Protein AF-A0A9P7C1L1-F1 (afdb_monomer)

Foldseek 3Di:
DDDDPDDDDPDDPVPDDDDDDDDDDLVPDDCPDDCVVQVQLVVCVVVVNVVSNVVSVCVSVVVVVVVVVVCVVVVHDDDDPFWDDDDDPDIDGDPVVVVVVVVCCVPPPDPPPVPDDDDDDDDDDDDDDDDDDDDD

InterPro domains:
  IPR000648 Oxysterol-binding protein [PF01237] (44-88)
  IPR037239 Oxysterol-binding protein superfamily [SSF144000] (8-95)

Secondary structure (DSSP, 8-state):
-PPP--------TTTSPP-PPP---GGGS-TTSHHHHHHHHHHHHHTT-HHHHHHHHHHHHHHHHHHHHHHHHTTPPP--SSEEEEETTEEEETTHHHHHHHHHHHHHS-SSS---S----------PPPPPPPP-

Structure (mmCIF, N/CA/C/O backbone):
data_AF-A0A9P7C1L1-F1
#
_entry.id   AF-A0A9P7C1L1-F1
#
loop_
_atom_site.group_PDB
_atom_site.id
_atom_site.type_symbol
_atom_site.label_atom_id
_atom_site.label_alt_id
_atom_site.label_comp_id
_atom_site.label_asym_id
_atom_site.label_entity_id
_atom_site.label_seq_id
_atom_site.pdbx_PDB_ins_code
_atom_site.Cartn_x
_atom_site.Cartn_y
_atom_site.Cartn_z
_atom_site.occupancy
_atom_site.B_iso_or_equiv
_atom_site.auth_seq_id
_atom_site.auth_comp_id
_atom_site.auth_asym_id
_atom_site.auth_atom_id
_atom_site.pdbx_PDB_model_num
ATOM 1 N N . MET A 1 1 ? 10.848 38.931 -28.203 1.00 46.81 1 MET A N 1
ATOM 2 C CA . MET A 1 1 ? 11.282 37.958 -27.176 1.00 46.81 1 MET A CA 1
ATOM 3 C C . MET A 1 1 ? 12.018 36.819 -27.875 1.00 46.81 1 MET A C 1
ATOM 5 O O . MET A 1 1 ? 11.375 36.040 -28.569 1.00 46.81 1 MET A O 1
ATOM 9 N N . ALA A 1 2 ? 13.351 36.774 -27.800 1.00 54.59 2 ALA A N 1
ATOM 10 C CA . ALA A 1 2 ? 14.147 35.734 -28.458 1.00 54.59 2 ALA A CA 1
ATOM 11 C C . ALA A 1 2 ? 14.044 34.417 -27.671 1.00 54.59 2 ALA A C 1
ATOM 13 O O . ALA A 1 2 ? 14.352 34.371 -26.482 1.00 54.59 2 ALA A O 1
ATOM 14 N N . LYS A 1 3 ? 13.569 33.352 -28.322 1.00 59.69 3 LYS A N 1
ATOM 15 C CA . LYS A 1 3 ? 13.481 32.007 -27.741 1.00 59.69 3 LYS A CA 1
ATOM 16 C C . LYS A 1 3 ? 14.885 31.395 -27.753 1.00 59.69 3 LYS A C 1
ATOM 18 O O . LYS A 1 3 ? 15.518 31.379 -28.804 1.00 59.69 3 LYS A O 1
ATOM 23 N N . ALA A 1 4 ? 15.374 30.929 -26.603 1.00 64.38 4 ALA A N 1
ATOM 24 C CA . ALA A 1 4 ? 16.711 30.350 -26.482 1.00 64.38 4 ALA A CA 1
ATOM 25 C C . ALA A 1 4 ? 16.917 29.202 -27.492 1.00 64.38 4 ALA A C 1
ATOM 27 O O . ALA A 1 4 ? 16.123 28.262 -27.555 1.00 64.38 4 ALA A O 1
ATOM 28 N N . THR A 1 5 ? 17.975 29.308 -28.296 1.00 67.19 5 THR A N 1
ATOM 29 C CA . THR A 1 5 ? 18.282 28.442 -29.449 1.00 67.19 5 THR A CA 1
ATOM 30 C C . THR A 1 5 ? 19.177 27.247 -29.121 1.00 67.19 5 THR A C 1
ATOM 32 O O . THR A 1 5 ? 19.394 26.410 -29.989 1.00 67.19 5 THR A O 1
ATOM 35 N N . ASN A 1 6 ? 19.657 27.104 -27.882 1.00 73.50 6 ASN A N 1
ATOM 36 C CA . ASN A 1 6 ? 20.495 25.975 -27.471 1.00 73.50 6 ASN A CA 1
ATOM 37 C C . ASN A 1 6 ? 19.751 25.062 -26.494 1.00 73.50 6 ASN A C 1
ATOM 39 O O . ASN A 1 6 ? 19.596 25.380 -25.317 1.00 73.50 6 ASN A O 1
ATOM 43 N N . LYS A 1 7 ? 19.289 23.913 -26.994 1.00 79.94 7 LYS A N 1
ATOM 44 C CA . LYS A 1 7 ? 18.727 22.832 -26.178 1.00 79.94 7 LYS A CA 1
ATOM 45 C C . LYS A 1 7 ? 19.845 21.843 -25.859 1.00 79.94 7 LYS A C 1
ATOM 47 O O . LYS A 1 7 ? 20.165 21.006 -26.696 1.00 79.94 7 LYS A O 1
ATOM 52 N N . ASN A 1 8 ? 20.441 21.958 -24.676 1.00 86.62 8 ASN A N 1
ATOM 53 C CA . ASN A 1 8 ? 21.361 20.945 -24.166 1.00 86.62 8 ASN A CA 1
ATOM 54 C C . ASN A 1 8 ? 20.568 19.862 -23.414 1.00 86.62 8 ASN A C 1
ATOM 56 O O . ASN A 1 8 ? 19.601 20.177 -22.715 1.00 86.62 8 ASN A O 1
ATOM 60 N N . LEU A 1 9 ? 20.948 18.596 -23.582 1.00 88.31 9 LEU A N 1
ATOM 61 C CA . LEU A 1 9 ? 20.317 17.470 -22.898 1.00 88.31 9 LEU A CA 1
ATOM 62 C C . LEU A 1 9 ? 20.665 17.538 -21.406 1.00 88.31 9 LEU A C 1
ATOM 64 O O . LEU A 1 9 ? 21.810 17.323 -21.027 1.00 88.31 9 LEU A O 1
ATOM 68 N N . PHE A 1 10 ? 19.679 17.856 -20.565 1.00 91.06 10 PHE A N 1
ATOM 69 C CA . PHE A 1 10 ? 19.884 17.962 -19.116 1.00 91.06 10 PHE A CA 1
ATOM 70 C C . PHE A 1 10 ? 19.965 16.591 -18.436 1.00 91.06 10 PHE A C 1
ATOM 72 O O . PHE A 1 10 ? 20.808 16.369 -17.574 1.00 91.06 10 PHE A O 1
ATOM 79 N N . PHE A 1 11 ? 19.083 15.671 -18.824 1.00 93.44 11 PHE A N 1
ATOM 80 C CA . PHE A 1 11 ? 18.985 14.350 -18.221 1.00 93.44 11 PHE A CA 1
ATOM 81 C C . PHE A 1 11 ? 18.407 13.355 -19.223 1.00 93.44 11 PHE A C 1
ATOM 83 O O . PHE A 1 11 ? 17.438 13.665 -19.918 1.00 93.44 11 PHE A O 1
ATOM 90 N N . ASP A 1 12 ? 18.983 12.157 -19.264 1.00 94.75 12 ASP A N 1
ATOM 91 C CA . ASP A 1 12 ? 18.468 11.035 -20.038 1.00 94.75 12 ASP A CA 1
ATOM 92 C C . ASP A 1 12 ? 18.107 9.875 -19.106 1.00 94.75 12 ASP A C 1
ATOM 94 O O . ASP A 1 12 ? 18.949 9.290 -18.428 1.00 94.75 12 ASP A O 1
ATOM 98 N N . VAL A 1 13 ? 16.819 9.535 -19.097 1.00 94.56 13 VAL A N 1
ATOM 99 C CA . VAL A 1 13 ? 16.261 8.448 -18.286 1.00 94.56 13 VAL A CA 1
ATOM 100 C C . VAL A 1 13 ? 16.832 7.095 -18.721 1.00 94.56 13 VAL A C 1
ATOM 102 O O . VAL A 1 13 ? 16.996 6.211 -17.886 1.00 94.56 13 VAL A O 1
ATOM 105 N N . LYS A 1 14 ? 17.143 6.915 -20.013 1.00 94.12 14 LYS A N 1
ATOM 106 C CA . LYS A 1 14 ? 17.577 5.618 -20.561 1.00 94.12 14 LYS A CA 1
ATOM 107 C C . LYS A 1 14 ? 18.996 5.241 -20.142 1.00 94.12 14 LYS A C 1
ATOM 109 O O . LYS A 1 14 ? 19.291 4.056 -20.038 1.00 94.12 14 LYS A O 1
ATOM 114 N N . SER A 1 15 ? 19.855 6.232 -19.918 1.00 93.06 15 SER A N 1
ATOM 115 C CA . SER A 1 15 ? 21.236 6.041 -19.457 1.00 93.06 15 SER A CA 1
ATOM 116 C C . SER A 1 15 ? 21.386 6.096 -17.934 1.00 93.06 15 SER A C 1
ATOM 118 O O . SER A 1 15 ? 22.466 5.816 -17.417 1.00 93.06 15 SER A O 1
ATOM 120 N N . SER A 1 16 ? 20.323 6.431 -17.202 1.00 93.88 16 SER A N 1
ATOM 121 C CA . SER A 1 16 ? 20.354 6.522 -15.745 1.00 93.88 16 SER A CA 1
ATOM 122 C C . SER A 1 16 ? 20.190 5.155 -15.071 1.00 93.88 16 SER A C 1
ATOM 124 O O . SER A 1 16 ? 19.347 4.343 -15.453 1.00 93.88 16 SER A O 1
ATOM 126 N N . THR A 1 17 ? 20.971 4.915 -14.017 1.00 95.25 17 THR A N 1
ATOM 127 C CA . THR A 1 17 ? 20.847 3.721 -13.174 1.00 95.25 17 THR A CA 1
ATOM 128 C C . THR A 1 17 ? 19.692 3.876 -12.185 1.00 95.25 17 THR A C 1
ATOM 130 O O . THR A 1 17 ? 19.652 4.818 -11.395 1.00 95.25 17 THR A O 1
ATOM 133 N N . ILE A 1 18 ? 18.766 2.915 -12.179 1.00 94.19 18 ILE A N 1
ATOM 134 C CA . ILE A 1 18 ? 17.661 2.868 -11.214 1.00 94.19 18 ILE A CA 1
ATOM 135 C C . ILE A 1 18 ? 18.139 2.182 -9.932 1.00 94.19 18 ILE A C 1
ATOM 137 O O . ILE A 1 18 ? 18.565 1.029 -9.960 1.00 94.19 18 ILE A O 1
ATOM 141 N N . HIS A 1 19 ? 18.006 2.866 -8.795 1.00 92.62 19 HIS A N 1
ATOM 142 C CA . HIS A 1 19 ? 18.305 2.309 -7.477 1.00 92.62 19 HIS A CA 1
ATOM 143 C C . HIS A 1 19 ? 17.006 1.896 -6.765 1.00 92.62 19 HIS A C 1
ATOM 145 O O . HIS A 1 19 ? 16.262 2.766 -6.299 1.00 92.62 19 HIS A O 1
ATOM 151 N N . PRO A 1 20 ? 16.684 0.590 -6.689 1.00 91.94 20 PRO A N 1
ATOM 152 C CA . PRO A 1 20 ? 15.470 0.132 -6.029 1.00 91.94 20 PRO A CA 1
ATOM 153 C C . PRO A 1 20 ? 15.550 0.341 -4.513 1.00 91.94 20 PRO A C 1
ATOM 155 O O . PRO A 1 20 ? 16.619 0.304 -3.905 1.00 91.94 20 PRO A O 1
ATOM 158 N N . LYS A 1 21 ? 14.387 0.529 -3.885 1.00 90.81 21 LYS A N 1
ATOM 159 C CA . LYS A 1 21 ? 14.277 0.618 -2.425 1.00 90.81 21 LYS A CA 1
ATOM 160 C C . LYS A 1 21 ? 14.585 -0.745 -1.796 1.00 90.81 21 LYS A C 1
ATOM 162 O O . LYS A 1 21 ? 14.062 -1.761 -2.255 1.00 90.81 21 LYS A O 1
ATOM 167 N N . LEU A 1 22 ? 15.364 -0.748 -0.716 1.00 90.56 22 LEU A N 1
ATOM 168 C CA . LEU A 1 22 ? 15.530 -1.918 0.145 1.00 90.56 22 LEU A CA 1
ATOM 169 C C . LEU A 1 22 ? 14.306 -2.033 1.056 1.00 90.56 22 LEU A C 1
ATOM 171 O O . LEU A 1 22 ? 13.931 -1.065 1.713 1.00 90.56 22 LEU A O 1
ATOM 175 N N . VAL A 1 23 ? 13.667 -3.198 1.061 1.00 91.06 23 VAL A N 1
ATOM 176 C CA . VAL A 1 23 ? 12.455 -3.468 1.843 1.00 91.06 23 VAL A CA 1
ATOM 177 C C . VAL A 1 23 ? 12.616 -4.829 2.505 1.00 91.06 23 VAL A C 1
ATOM 179 O O . VAL A 1 23 ? 13.167 -5.740 1.891 1.00 91.06 23 VAL A O 1
ATOM 182 N N . ASN A 1 24 ? 12.139 -4.957 3.740 1.00 91.50 24 ASN A N 1
ATOM 183 C CA . ASN A 1 24 ? 12.187 -6.207 4.493 1.00 91.50 24 ASN A CA 1
ATOM 184 C C . ASN A 1 24 ? 11.313 -7.302 3.858 1.00 91.50 24 ASN A C 1
ATOM 186 O O . ASN A 1 24 ? 10.351 -7.010 3.142 1.00 91.50 24 ASN A O 1
ATOM 190 N N . ASP A 1 25 ? 11.620 -8.560 4.176 1.00 94.81 25 ASP A N 1
ATOM 191 C CA . ASP A 1 25 ? 10.810 -9.725 3.796 1.00 94.81 25 ASP A CA 1
ATOM 192 C C . ASP A 1 25 ? 9.395 -9.636 4.385 1.00 94.81 25 ASP A C 1
ATOM 194 O O . ASP A 1 25 ? 9.208 -9.061 5.459 1.00 94.81 25 ASP A O 1
ATOM 198 N N . LEU A 1 26 ? 8.403 -10.237 3.715 1.00 94.00 26 LEU A N 1
ATOM 199 C CA . LEU A 1 26 ? 6.985 -10.134 4.098 1.00 94.00 26 LEU A CA 1
ATOM 200 C C . LEU A 1 26 ? 6.714 -10.560 5.549 1.00 94.00 26 LEU A C 1
ATOM 202 O O . LEU A 1 26 ? 5.908 -9.924 6.225 1.00 94.00 26 LEU A O 1
ATOM 206 N N . ASP A 1 27 ? 7.423 -11.571 6.051 1.00 94.56 27 ASP A N 1
ATOM 207 C CA . ASP A 1 27 ? 7.240 -12.088 7.415 1.00 94.56 27 ASP A CA 1
ATOM 208 C C . ASP A 1 27 ? 7.708 -11.110 8.500 1.00 94.56 27 ASP A C 1
ATOM 210 O O . ASP A 1 27 ? 7.224 -11.144 9.632 1.00 94.56 27 ASP A O 1
ATOM 214 N N . LYS A 1 28 ? 8.640 -10.215 8.150 1.00 94.12 28 LYS A N 1
ATOM 215 C CA . LYS A 1 28 ? 9.194 -9.187 9.043 1.00 94.12 28 LYS A CA 1
ATOM 216 C C . LYS A 1 28 ? 8.427 -7.865 8.969 1.00 94.12 28 LYS A C 1
ATOM 218 O O . LYS A 1 28 ? 8.694 -6.979 9.775 1.00 94.12 28 LYS A O 1
ATOM 223 N N . GLN A 1 29 ? 7.522 -7.712 8.003 1.00 94.81 29 GLN A N 1
ATOM 224 C CA . GLN A 1 29 ? 6.706 -6.509 7.839 1.00 94.81 29 GLN A CA 1
ATOM 225 C C . GLN A 1 29 ? 5.505 -6.524 8.783 1.00 94.81 29 GLN A C 1
ATOM 227 O O . GLN A 1 29 ? 4.923 -7.580 9.043 1.00 94.81 29 GLN A O 1
ATOM 232 N N . GLU A 1 30 ? 5.072 -5.362 9.263 1.00 94.00 30 GLU A N 1
ATOM 233 C CA . GLU A 1 30 ? 3.833 -5.260 10.039 1.00 94.00 30 GLU A CA 1
ATOM 234 C C . GLU A 1 30 ? 2.593 -5.596 9.178 1.00 94.00 30 GLU A C 1
ATOM 236 O O . GLU A 1 30 ? 2.598 -5.390 7.963 1.00 94.00 30 GLU A O 1
ATOM 241 N N . PRO A 1 31 ? 1.478 -6.068 9.772 1.00 94.38 31 PRO A N 1
ATOM 242 C CA . PRO A 1 31 ? 0.271 -6.441 9.021 1.00 94.38 31 PRO A CA 1
ATOM 243 C C . PRO A 1 31 ? -0.330 -5.335 8.137 1.00 94.38 31 PRO A C 1
ATOM 245 O O . PRO A 1 31 ? -1.012 -5.644 7.166 1.00 94.38 31 PRO A O 1
ATOM 248 N N . MET A 1 32 ? -0.095 -4.063 8.479 1.00 94.25 32 MET A N 1
ATOM 249 C CA . MET A 1 32 ? -0.606 -2.895 7.746 1.00 94.25 32 MET A CA 1
ATOM 250 C C . MET A 1 32 ? 0.400 -2.326 6.734 1.00 94.25 32 MET A C 1
ATOM 252 O O . MET A 1 32 ? 0.102 -1.329 6.077 1.00 94.25 32 MET A O 1
ATOM 256 N N . GLU A 1 33 ? 1.586 -2.924 6.595 1.00 95.12 33 GLU A N 1
ATOM 257 C CA . GLU A 1 33 ? 2.536 -2.531 5.555 1.00 95.12 33 GLU A CA 1
ATOM 258 C C . GLU A 1 33 ? 2.067 -3.002 4.180 1.00 95.12 33 GLU A C 1
ATOM 260 O O . GLU A 1 33 ? 1.579 -4.121 4.017 1.00 95.12 33 GLU A O 1
ATOM 265 N N . SER A 1 34 ? 2.246 -2.155 3.164 1.00 96.31 34 SER A N 1
ATOM 266 C CA . SER A 1 34 ? 1.600 -2.335 1.863 1.00 96.31 34 SER A CA 1
ATOM 267 C C . SER A 1 34 ? 1.910 -3.674 1.196 1.00 96.31 34 SER A C 1
ATOM 269 O O . SER A 1 34 ? 0.991 -4.307 0.687 1.00 96.31 34 SER A O 1
ATOM 271 N N . ARG A 1 35 ? 3.174 -4.131 1.187 1.00 96.06 35 ARG A N 1
ATOM 272 C CA . ARG A 1 35 ? 3.510 -5.397 0.508 1.00 96.06 35 ARG A CA 1
ATOM 273 C C . ARG A 1 35 ? 2.882 -6.590 1.221 1.00 96.06 35 ARG A C 1
ATOM 275 O O . ARG A 1 35 ? 2.379 -7.478 0.546 1.00 96.06 35 ARG A O 1
ATOM 282 N N . ARG A 1 36 ? 2.875 -6.605 2.557 1.00 97.06 36 ARG A N 1
ATOM 283 C CA . ARG A 1 36 ? 2.224 -7.665 3.336 1.00 97.06 36 ARG A CA 1
ATOM 284 C C . ARG A 1 36 ? 0.707 -7.623 3.193 1.00 97.06 36 ARG A C 1
ATOM 286 O O . ARG A 1 36 ? 0.115 -8.651 2.870 1.00 97.06 36 ARG A O 1
ATOM 293 N N . LEU A 1 37 ? 0.097 -6.452 3.374 1.00 97.12 37 LEU A N 1
ATOM 294 C CA . LEU A 1 37 ? -1.352 -6.263 3.305 1.00 97.12 37 LEU A CA 1
ATOM 295 C C . LEU A 1 37 ? -1.921 -6.682 1.944 1.00 97.12 37 LEU A C 1
ATOM 297 O O . LEU A 1 37 ? -2.939 -7.361 1.893 1.00 97.12 37 LEU A O 1
ATOM 301 N N . TRP A 1 38 ? -1.241 -6.319 0.855 1.00 97.69 38 TRP A N 1
ATOM 302 C CA . TRP A 1 38 ? -1.692 -6.591 -0.512 1.00 97.69 38 TRP A CA 1
ATOM 303 C C . TRP A 1 38 ? -1.091 -7.856 -1.133 1.00 97.69 38 TRP A C 1
ATOM 305 O O . TRP A 1 38 ? -1.407 -8.161 -2.279 1.00 97.69 38 TRP A O 1
ATOM 315 N N . SER A 1 39 ? -0.262 -8.604 -0.394 1.00 97.44 39 SER A N 1
ATOM 316 C CA . SER A 1 39 ? 0.511 -9.751 -0.904 1.00 97.44 39 SER A CA 1
ATOM 317 C C . SER A 1 39 ? -0.333 -10.743 -1.704 1.00 97.44 39 SER A C 1
ATOM 319 O O . SER A 1 39 ? 0.037 -11.113 -2.819 1.00 97.44 39 SER A O 1
ATOM 321 N N . LYS A 1 40 ? -1.494 -11.130 -1.172 1.00 97.56 40 LYS A N 1
ATOM 322 C CA . LYS A 1 40 ? -2.403 -12.079 -1.820 1.00 97.56 40 LYS A CA 1
ATOM 323 C C . LYS A 1 40 ? -3.033 -11.533 -3.096 1.00 97.56 40 LYS A C 1
ATOM 325 O O . LYS A 1 40 ? -3.034 -12.220 -4.107 1.00 97.56 40 LYS A O 1
ATOM 330 N N . VAL A 1 41 ? -3.496 -10.282 -3.066 1.00 98.12 41 VAL A N 1
ATOM 331 C CA . VAL A 1 41 ? -4.056 -9.605 -4.245 1.00 98.12 41 VAL A CA 1
ATOM 332 C C . VAL A 1 41 ? -3.003 -9.529 -5.343 1.00 98.12 41 VAL A C 1
ATOM 334 O O . VAL A 1 41 ? -3.270 -9.886 -6.483 1.00 98.12 41 VAL A O 1
ATOM 337 N N . THR A 1 42 ? -1.780 -9.118 -4.999 1.00 97.62 42 THR A N 1
ATOM 338 C CA . THR A 1 42 ? -0.690 -9.036 -5.975 1.00 97.62 42 THR A CA 1
ATOM 339 C C . THR A 1 42 ? -0.257 -10.404 -6.491 1.00 97.62 42 THR A C 1
ATOM 341 O O . THR A 1 42 ? 0.105 -10.495 -7.655 1.00 97.62 42 THR A O 1
ATOM 344 N N . SER A 1 43 ? -0.309 -11.455 -5.666 1.00 97.75 43 SER A N 1
ATOM 345 C CA . SER A 1 43 ? 0.028 -12.819 -6.103 1.00 97.75 43 SER A CA 1
ATOM 346 C C . SER A 1 43 ? -1.007 -13.340 -7.098 1.00 97.75 43 SER A C 1
ATOM 348 O O . SER A 1 43 ? -0.630 -13.778 -8.175 1.00 97.75 43 SER A O 1
ATOM 350 N N . ALA A 1 44 ? -2.298 -13.165 -6.803 1.00 98.00 44 ALA A N 1
ATOM 351 C CA . ALA A 1 44 ? -3.382 -13.542 -7.708 1.00 98.00 44 ALA A CA 1
ATOM 352 C C . ALA A 1 44 ? -3.323 -12.777 -9.044 1.00 98.00 44 ALA A C 1
ATOM 354 O O . ALA A 1 44 ? -3.483 -13.372 -10.101 1.00 98.00 44 ALA A O 1
ATOM 355 N N . ILE A 1 45 ? -2.993 -11.477 -9.020 1.00 98.19 45 ILE A N 1
ATOM 356 C CA . ILE A 1 45 ? -2.776 -10.691 -10.250 1.00 98.19 45 ILE A CA 1
ATOM 357 C C . ILE A 1 45 ? -1.598 -11.237 -11.068 1.00 98.19 45 ILE A C 1
ATOM 359 O O . ILE A 1 45 ? -1.674 -11.267 -12.289 1.00 98.19 45 ILE A O 1
ATOM 363 N N . LEU A 1 46 ? -0.501 -11.646 -10.423 1.00 97.88 46 LEU A N 1
ATOM 364 C CA . LEU A 1 46 ? 0.650 -12.230 -11.124 1.00 97.88 46 LEU A CA 1
ATOM 365 C C . LEU A 1 46 ? 0.335 -13.602 -11.739 1.00 97.88 46 LEU A C 1
ATOM 367 O O . LEU A 1 46 ? 1.010 -14.004 -12.684 1.00 97.88 46 LEU A O 1
ATOM 371 N N . GLU A 1 47 ? -0.665 -14.298 -11.204 1.00 97.88 47 GLU A N 1
ATOM 372 C CA . GLU A 1 47 ? -1.178 -15.582 -11.692 1.00 97.88 47 GLU A CA 1
ATOM 373 C C . GLU A 1 47 ? -2.356 -15.418 -12.675 1.00 97.88 47 GLU A C 1
ATOM 375 O O . GLU A 1 47 ? -2.930 -16.416 -13.104 1.00 97.88 47 GLU A O 1
ATOM 380 N N . ASP A 1 48 ? -2.713 -14.178 -13.039 1.00 98.00 48 ASP A N 1
ATOM 381 C CA . ASP A 1 48 ? -3.895 -13.819 -13.840 1.00 98.00 48 ASP A CA 1
ATOM 382 C C . ASP A 1 48 ? -5.246 -14.309 -13.251 1.00 98.00 48 ASP A C 1
ATOM 384 O O . ASP A 1 48 ? -6.268 -14.345 -13.942 1.00 98.00 48 ASP A O 1
ATOM 388 N N . ASP A 1 49 ? -5.300 -14.626 -11.952 1.00 98.06 49 ASP A N 1
ATOM 389 C CA . ASP A 1 49 ? -6.523 -14.997 -11.228 1.00 98.06 49 ASP A CA 1
ATOM 390 C C . ASP A 1 49 ? -7.244 -13.748 -10.688 1.00 98.06 49 ASP A C 1
ATOM 392 O O . ASP A 1 49 ? -7.079 -13.307 -9.542 1.00 98.06 49 ASP A O 1
ATOM 396 N N . MET A 1 50 ? -8.070 -13.150 -11.547 1.00 97.88 50 MET A N 1
ATOM 397 C CA . MET A 1 50 ? -8.805 -11.923 -11.223 1.00 97.88 50 MET A CA 1
ATOM 398 C C . MET A 1 50 ? -9.969 -12.145 -10.249 1.00 97.88 50 MET A C 1
ATOM 400 O O . MET A 1 50 ? -10.350 -11.208 -9.535 1.00 97.88 50 MET A O 1
ATOM 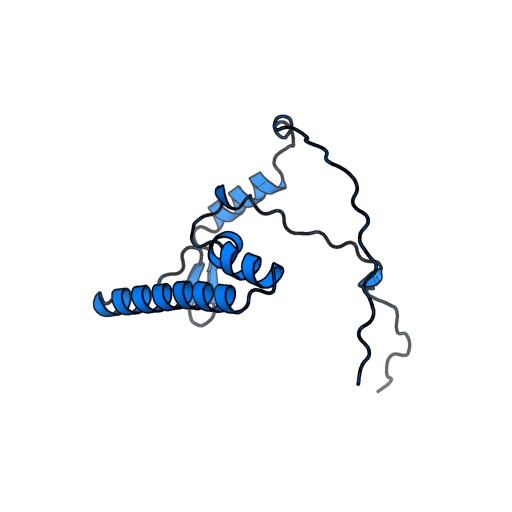404 N N . ASP A 1 51 ? -10.505 -13.364 -10.173 1.00 98.19 51 ASP A N 1
ATOM 405 C CA . ASP A 1 51 ? -11.579 -13.710 -9.239 1.00 98.19 51 ASP A CA 1
ATOM 406 C C . ASP A 1 51 ? -11.035 -13.705 -7.806 1.00 98.19 51 ASP A C 1
ATOM 408 O O . ASP A 1 51 ? -11.567 -13.003 -6.934 1.00 98.19 51 ASP A O 1
ATOM 412 N N . THR A 1 52 ? -9.906 -14.384 -7.576 1.00 97.94 52 THR A N 1
ATOM 413 C CA . THR A 1 52 ? -9.217 -14.371 -6.278 1.00 97.94 52 THR A CA 1
ATOM 414 C C . THR A 1 52 ? -8.712 -12.973 -5.928 1.00 97.94 52 THR A C 1
ATOM 416 O O . THR A 1 52 ? -8.890 -12.523 -4.792 1.00 97.94 52 THR A O 1
ATOM 419 N N . ALA A 1 53 ? -8.143 -12.235 -6.889 1.00 98.25 53 ALA A N 1
ATOM 420 C CA . ALA A 1 53 ? -7.697 -10.861 -6.652 1.00 98.25 53 ALA A CA 1
ATOM 421 C C . ALA A 1 53 ? -8.850 -9.956 -6.179 1.00 98.25 53 ALA A C 1
ATOM 423 O O . ALA A 1 53 ? -8.685 -9.169 -5.241 1.00 98.25 53 ALA A O 1
ATOM 424 N N . THR A 1 54 ? -10.030 -10.095 -6.789 1.00 98.25 54 THR A N 1
ATOM 425 C CA . THR A 1 54 ? -11.232 -9.335 -6.421 1.00 98.25 54 THR A CA 1
ATOM 426 C C . THR A 1 54 ? -11.748 -9.727 -5.040 1.00 98.25 54 THR A C 1
ATOM 428 O O . THR A 1 54 ? -12.089 -8.847 -4.243 1.00 98.25 54 THR A O 1
ATOM 431 N N . ALA A 1 55 ? -11.771 -11.023 -4.723 1.00 98.38 55 ALA A N 1
ATOM 432 C CA . ALA A 1 55 ? -12.201 -11.518 -3.419 1.00 98.38 55 ALA A CA 1
ATOM 433 C C . ALA A 1 55 ? -11.289 -11.011 -2.286 1.00 98.38 55 ALA A C 1
ATOM 435 O O . ALA A 1 55 ? -11.771 -10.449 -1.298 1.00 98.38 55 ALA A O 1
ATOM 436 N N . GLU A 1 56 ? -9.968 -11.126 -2.448 1.00 98.19 56 GLU A N 1
ATOM 437 C CA . GLU A 1 56 ? -8.993 -10.671 -1.449 1.00 98.19 56 GLU A CA 1
ATOM 438 C C . GLU A 1 56 ? -8.990 -9.137 -1.316 1.00 98.19 56 GLU A C 1
ATOM 440 O O . GLU A 1 56 ? -8.954 -8.614 -0.199 1.00 98.19 56 GLU A O 1
ATOM 445 N N . LYS A 1 57 ? -9.133 -8.391 -2.423 1.00 98.25 57 LYS A N 1
ATOM 446 C CA . LYS A 1 57 ? -9.307 -6.928 -2.386 1.00 98.25 57 LYS A CA 1
ATOM 447 C C . LYS A 1 57 ? -10.558 -6.537 -1.600 1.00 98.25 57 LYS A C 1
ATOM 449 O O . LYS A 1 57 ? -10.488 -5.654 -0.745 1.00 98.25 57 LYS A O 1
ATOM 454 N N . THR A 1 58 ? -11.686 -7.187 -1.884 1.00 98.25 58 THR A N 1
ATOM 455 C CA . THR A 1 58 ? -12.962 -6.912 -1.210 1.00 98.25 58 THR A CA 1
ATOM 456 C C . THR A 1 58 ? -12.835 -7.171 0.287 1.00 98.25 58 THR A C 1
ATOM 458 O O . THR A 1 58 ? -13.208 -6.315 1.082 1.00 98.25 58 THR A O 1
ATOM 461 N N . SER A 1 59 ? -12.201 -8.279 0.679 1.00 98.00 59 SER A N 1
ATOM 462 C CA . SER A 1 59 ? -11.938 -8.615 2.084 1.00 98.00 59 SER A CA 1
ATOM 463 C C . SER A 1 59 ? -11.151 -7.521 2.824 1.00 98.00 59 SER A C 1
ATOM 465 O O . SER A 1 59 ? -11.532 -7.101 3.922 1.00 98.00 59 SER A O 1
ATOM 467 N N . ILE A 1 60 ? -10.082 -6.997 2.210 1.00 97.75 60 ILE A N 1
ATOM 468 C CA . ILE A 1 60 ? -9.271 -5.912 2.788 1.00 97.75 60 ILE A CA 1
ATOM 469 C C . ILE A 1 60 ? -10.101 -4.631 2.955 1.00 97.75 60 ILE A C 1
ATOM 471 O O . ILE A 1 60 ? -10.068 -4.003 4.017 1.00 97.75 60 ILE A O 1
ATOM 475 N N . GLU A 1 61 ? -10.845 -4.228 1.925 1.00 97.50 61 GLU A N 1
ATOM 476 C CA . GLU A 1 61 ? -11.641 -2.995 1.947 1.00 97.50 61 GLU A CA 1
ATOM 477 C C . GLU A 1 61 ? -12.836 -3.084 2.901 1.00 97.50 61 GLU A C 1
ATOM 479 O O . GLU A 1 61 ? -13.136 -2.114 3.601 1.00 97.50 61 GLU A O 1
ATOM 484 N N . ASP A 1 62 ? -13.501 -4.236 2.965 1.00 98.06 62 ASP A N 1
ATOM 485 C CA . ASP A 1 62 ? -14.620 -4.492 3.872 1.00 98.06 62 ASP A CA 1
ATOM 486 C C . ASP A 1 62 ? -14.167 -4.392 5.327 1.00 98.06 62 ASP A C 1
ATOM 488 O O . ASP A 1 62 ? -14.811 -3.700 6.122 1.00 98.06 62 ASP A O 1
ATOM 492 N N . LYS A 1 63 ? -13.009 -4.982 5.651 1.00 96.50 63 LYS A N 1
ATOM 493 C CA . LYS A 1 63 ? -12.385 -4.860 6.972 1.00 96.50 63 LYS A CA 1
ATOM 494 C C . LYS A 1 63 ? -12.085 -3.403 7.327 1.00 96.50 63 LYS A C 1
ATOM 496 O O . LYS A 1 63 ? -12.424 -2.954 8.419 1.00 96.50 63 LYS A O 1
ATOM 501 N N . GLN A 1 64 ? -11.516 -2.626 6.403 1.00 95.44 64 GLN A N 1
ATOM 502 C CA . GLN A 1 64 ? -11.257 -1.200 6.646 1.00 95.44 64 GLN A CA 1
ATOM 503 C C . GLN A 1 64 ? -12.549 -0.386 6.823 1.00 95.44 64 GLN A C 1
ATOM 505 O O . GLN A 1 64 ? -12.592 0.541 7.645 1.00 95.44 64 GLN A O 1
ATOM 510 N N . ARG A 1 65 ? -13.615 -0.725 6.082 1.00 97.44 65 ARG A N 1
ATOM 511 C CA . ARG A 1 65 ? -14.942 -0.111 6.240 1.00 97.44 65 ARG A CA 1
ATOM 512 C C . ARG A 1 65 ? -15.554 -0.450 7.598 1.00 97.44 65 ARG A C 1
ATOM 514 O O . ARG A 1 65 ? -16.127 0.435 8.230 1.00 97.44 65 ARG A O 1
ATOM 521 N N . GLU A 1 66 ? -15.405 -1.682 8.073 1.00 96.75 66 GLU A N 1
ATOM 522 C CA . GLU A 1 66 ? -15.859 -2.091 9.404 1.00 96.75 66 GLU A CA 1
ATOM 523 C C . GLU A 1 66 ? -15.077 -1.403 10.525 1.00 96.75 66 GLU A C 1
ATOM 525 O O . GLU A 1 66 ? -15.693 -0.801 11.405 1.00 96.75 66 GLU A O 1
ATOM 530 N N . ASP A 1 67 ? -13.745 -1.380 10.452 1.00 94.00 67 ASP A N 1
ATOM 531 C CA . ASP A 1 67 ? -12.909 -0.689 11.439 1.00 94.00 67 ASP A CA 1
ATOM 532 C C . ASP A 1 67 ? -13.256 0.805 11.523 1.00 94.00 67 ASP A C 1
ATOM 534 O O . ASP A 1 67 ? -13.215 1.414 12.593 1.00 94.00 67 ASP A O 1
ATOM 538 N N . THR A 1 68 ? -13.629 1.405 10.391 1.00 94.31 68 THR A N 1
ATOM 539 C CA . THR A 1 68 ? -14.072 2.801 10.332 1.00 94.31 68 THR A CA 1
ATOM 540 C C . THR A 1 68 ? -15.443 2.996 10.964 1.00 94.31 68 THR A C 1
ATOM 542 O O . THR A 1 68 ? -15.593 3.903 11.783 1.00 94.31 68 THR A O 1
ATOM 545 N N . ARG A 1 69 ? -16.415 2.122 10.673 1.00 95.50 69 ARG A N 1
ATOM 546 C CA . ARG A 1 69 ? -17.725 2.134 11.347 1.00 95.50 69 ARG A CA 1
ATOM 547 C C . ARG A 1 69 ? -17.577 1.966 12.858 1.00 95.50 69 ARG A C 1
ATOM 549 O O . ARG A 1 69 ? -18.206 2.701 13.616 1.00 95.50 69 ARG A O 1
ATOM 556 N N . LYS A 1 70 ? -16.701 1.060 13.300 1.00 96.00 70 LYS A N 1
ATOM 557 C CA . LYS A 1 70 ? -16.403 0.844 14.718 1.00 96.00 70 LYS A CA 1
ATOM 558 C C . LYS A 1 70 ? -15.831 2.104 15.367 1.00 96.00 70 LYS A C 1
ATOM 560 O O . LYS A 1 70 ? -16.369 2.557 16.374 1.00 96.00 70 LYS A O 1
ATOM 565 N N . ARG A 1 71 ? -14.819 2.730 14.755 1.00 94.69 71 ARG A N 1
ATOM 566 C CA . ARG A 1 71 ? -14.250 4.003 15.239 1.00 94.69 71 ARG A CA 1
ATOM 567 C C . ARG A 1 71 ? -15.307 5.102 15.364 1.00 94.69 71 ARG A C 1
ATOM 569 O O . ARG A 1 71 ? -15.365 5.759 16.397 1.00 94.69 71 ARG A O 1
ATOM 576 N N . GLN A 1 72 ? -16.176 5.249 14.363 1.00 93.44 72 GLN A N 1
ATOM 577 C CA . GLN A 1 72 ? -17.276 6.219 14.397 1.00 93.44 72 GLN A CA 1
ATOM 578 C C . GLN A 1 72 ? -18.280 5.924 15.518 1.00 93.44 72 GLN A C 1
ATOM 580 O O . GLN A 1 72 ? -18.677 6.843 16.230 1.00 93.44 72 GLN A O 1
ATOM 585 N N . SER A 1 73 ? -18.657 4.654 15.712 1.00 94.56 73 SER A N 1
ATOM 586 C CA . SER A 1 73 ? -19.578 4.252 16.788 1.00 94.56 73 SER A CA 1
ATOM 587 C C . SER A 1 73 ? -19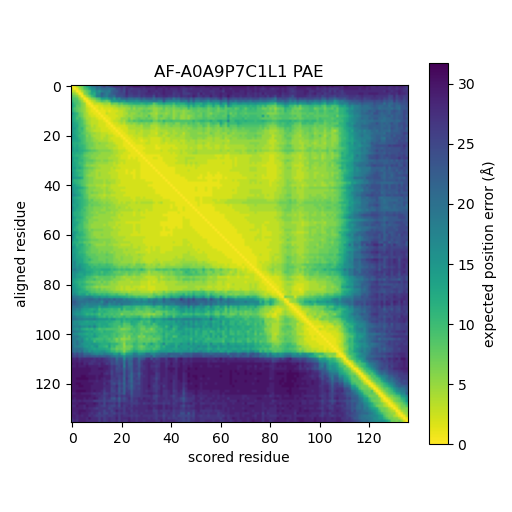.016 4.524 18.185 1.00 94.56 73 SER A C 1
ATOM 589 O O . SER A 1 73 ? -19.758 4.855 19.103 1.00 94.56 73 SER A O 1
ATOM 591 N N . GLU A 1 74 ? -17.693 4.452 18.324 1.00 95.50 74 GLU A N 1
ATOM 592 C CA . GLU A 1 74 ? -16.962 4.749 19.555 1.00 95.50 74 GLU A CA 1
ATOM 593 C C . GLU A 1 74 ? -16.589 6.240 19.677 1.00 95.50 74 GLU A C 1
ATOM 595 O O . GLU A 1 74 ? -15.874 6.607 20.605 1.00 95.50 74 GLU A O 1
ATOM 600 N N . GLN A 1 75 ? -17.029 7.092 18.738 1.00 93.19 75 GLN A N 1
ATOM 601 C CA . GLN A 1 75 ? -16.683 8.520 18.651 1.00 93.19 75 GLN A CA 1
ATOM 602 C C . GLN A 1 75 ? -15.165 8.786 18.673 1.00 93.19 75 GLN A C 1
ATOM 604 O O . GLN A 1 75 ? -14.705 9.819 19.159 1.00 93.19 75 GLN A O 1
ATOM 609 N N . ARG A 1 76 ? -14.369 7.854 18.131 1.00 92.12 76 ARG A N 1
ATOM 610 C CA . ARG A 1 76 ? -12.913 7.987 18.016 1.00 92.12 76 ARG A CA 1
ATOM 611 C C . ARG A 1 76 ? -12.525 8.531 16.649 1.00 92.12 76 ARG A C 1
ATOM 613 O O . ARG A 1 76 ? -12.896 7.971 15.616 1.00 92.12 76 ARG A O 1
ATOM 620 N N . GLU A 1 77 ? -11.718 9.585 16.649 1.00 87.75 77 GLU A N 1
ATOM 621 C CA . GLU A 1 77 ? -11.107 10.123 15.436 1.00 87.75 77 GLU A CA 1
ATOM 622 C C . GLU A 1 77 ? -9.956 9.226 14.946 1.00 87.75 77 GLU A C 1
ATOM 624 O O . GLU A 1 77 ? -9.302 8.526 15.724 1.00 87.75 77 GLU A O 1
ATOM 629 N N . PHE A 1 78 ? -9.718 9.210 13.633 1.00 88.94 78 PHE A N 1
ATOM 630 C CA . PHE A 1 78 ? -8.562 8.525 13.063 1.00 88.94 78 PHE A CA 1
ATOM 631 C C . PHE A 1 78 ? -7.296 9.364 13.268 1.00 88.94 78 PHE A C 1
ATOM 633 O O . PHE A 1 78 ? -7.200 10.479 12.765 1.00 88.94 78 PHE A O 1
ATOM 640 N N . THR A 1 79 ? -6.296 8.797 13.942 1.00 88.69 79 THR A N 1
ATOM 641 C CA . THR A 1 79 ? -4.981 9.426 14.120 1.00 88.69 79 THR A CA 1
ATOM 642 C C . THR A 1 79 ? -3.918 8.671 13.311 1.00 88.69 79 THR A C 1
ATOM 644 O O . THR A 1 79 ? -3.742 7.466 13.526 1.00 88.69 79 THR A O 1
ATOM 647 N N . PRO A 1 80 ? -3.186 9.330 12.392 1.00 89.88 80 PRO A N 1
ATOM 648 C CA . PRO A 1 80 ? -2.085 8.702 11.662 1.00 89.88 80 PRO A CA 1
ATOM 649 C C . PRO A 1 80 ? -0.963 8.218 12.597 1.00 89.88 80 PRO A C 1
ATOM 651 O O . PRO A 1 80 ? -0.585 8.903 13.540 1.00 89.88 80 PRO A O 1
ATOM 654 N N . LYS A 1 81 ? -0.373 7.048 12.310 1.00 88.94 81 LYS A N 1
ATOM 655 C CA . LYS A 1 81 ? 0.662 6.427 13.169 1.00 88.94 81 LYS A CA 1
ATOM 656 C C . LYS A 1 81 ? 2.005 7.171 13.168 1.00 88.94 81 LYS A C 1
ATOM 658 O O . LYS A 1 81 ? 2.724 7.122 14.161 1.00 88.94 81 LYS A O 1
ATOM 663 N N . TYR A 1 82 ? 2.360 7.819 12.057 1.00 87.88 82 TYR A N 1
ATOM 664 C CA . TYR A 1 82 ? 3.697 8.397 11.847 1.00 87.88 82 TYR A CA 1
ATOM 665 C C . TYR A 1 82 ? 3.698 9.911 11.608 1.00 87.88 82 TYR A C 1
ATOM 667 O O . TYR A 1 82 ? 4.769 10.509 11.519 1.00 87.88 82 TYR A O 1
ATOM 675 N N . PHE A 1 83 ? 2.522 10.534 11.517 1.00 89.19 83 PHE A N 1
ATOM 676 C CA . PHE A 1 83 ? 2.379 11.927 11.107 1.00 89.19 83 PHE A CA 1
ATOM 677 C C . PHE A 1 83 ? 1.457 12.709 12.044 1.00 89.19 83 PHE A C 1
ATOM 679 O O . PHE A 1 83 ? 0.406 12.211 12.440 1.00 89.19 83 PHE A O 1
ATOM 686 N N . ASN A 1 84 ? 1.851 13.942 12.353 1.00 87.62 84 ASN A N 1
ATOM 687 C CA . ASN A 1 84 ? 1.050 14.934 13.057 1.00 87.62 84 ASN A CA 1
ATOM 688 C C . ASN A 1 84 ? 0.349 15.844 12.046 1.00 87.62 84 ASN A C 1
ATOM 690 O O . ASN A 1 84 ? 0.967 16.303 11.083 1.00 87.62 84 ASN A O 1
ATOM 694 N N . ILE A 1 85 ? -0.919 16.153 12.310 1.00 84.94 85 ILE A N 1
ATOM 695 C CA . ILE A 1 85 ? -1.690 17.150 11.563 1.00 84.94 85 ILE A CA 1
ATOM 696 C C . ILE A 1 85 ? -1.574 18.462 12.344 1.00 84.94 85 ILE A C 1
ATOM 698 O O . ILE A 1 85 ? -2.130 18.577 13.434 1.00 84.94 85 ILE A O 1
ATOM 702 N N . VAL A 1 86 ? -0.776 19.413 11.848 1.00 80.62 86 VAL A N 1
ATOM 703 C CA . VAL A 1 86 ? -0.345 20.582 12.642 1.00 80.62 86 VAL A CA 1
ATOM 704 C C . VAL A 1 86 ? -1.263 21.791 12.429 1.00 80.62 86 VAL A C 1
ATOM 706 O O . VAL A 1 86 ? -1.588 22.484 13.387 1.00 80.62 86 VAL A O 1
ATOM 709 N N . SER A 1 87 ? -1.673 22.073 11.187 1.00 79.31 87 SER A N 1
ATOM 710 C CA . SER A 1 87 ? -2.699 23.075 10.831 1.00 79.31 87 SER A CA 1
ATOM 711 C C . SER A 1 87 ? -2.933 23.095 9.313 1.00 79.31 87 SER A C 1
ATOM 713 O O . SER A 1 87 ? -1.975 23.082 8.538 1.00 79.31 87 SER A O 1
ATOM 715 N N . GLY A 1 88 ? -4.196 23.132 8.871 1.00 74.75 88 GLY A N 1
ATOM 716 C CA . GLY A 1 88 ? -4.539 23.044 7.443 1.00 74.75 88 GLY A CA 1
ATOM 717 C C . GLY A 1 88 ? -3.967 21.779 6.785 1.00 74.75 88 GLY A C 1
ATOM 718 O O . GLY A 1 88 ? -4.061 20.698 7.360 1.00 74.75 88 GLY A O 1
ATOM 719 N N . ASP A 1 89 ? -3.322 21.937 5.624 1.00 73.56 89 ASP A N 1
ATOM 720 C CA . ASP A 1 89 ? -2.655 20.857 4.872 1.00 73.56 89 ASP A CA 1
ATOM 721 C C . ASP A 1 89 ? -1.206 20.576 5.337 1.00 73.56 89 ASP A C 1
ATOM 723 O O . ASP A 1 89 ? -0.472 19.826 4.687 1.00 73.56 89 ASP A O 1
ATOM 727 N N . HIS A 1 90 ? -0.740 21.177 6.441 1.00 82.31 90 HIS A N 1
ATOM 728 C CA . HIS A 1 90 ? 0.624 20.947 6.922 1.00 82.31 90 HIS A CA 1
ATOM 729 C C . HIS A 1 90 ? 0.735 19.664 7.757 1.00 82.31 90 HIS A C 1
ATOM 731 O O . HIS A 1 90 ? 0.123 19.530 8.822 1.00 82.31 90 HIS A O 1
ATOM 737 N N . ILE A 1 91 ? 1.581 18.749 7.279 1.00 83.69 91 ILE A N 1
ATOM 738 C CA . ILE A 1 91 ? 1.880 17.460 7.903 1.00 83.69 91 ILE A CA 1
ATOM 739 C C . ILE A 1 91 ? 3.326 17.478 8.415 1.00 83.69 91 ILE A C 1
ATOM 741 O O . ILE A 1 91 ? 4.244 17.784 7.652 1.00 83.69 91 ILE A O 1
ATOM 745 N N . ASP A 1 92 ? 3.532 17.104 9.680 1.00 86.06 92 ASP A N 1
ATOM 746 C CA . ASP A 1 92 ? 4.865 16.889 10.269 1.00 86.06 92 ASP A CA 1
ATOM 747 C C . ASP A 1 92 ? 5.021 15.439 10.756 1.00 86.06 92 ASP A C 1
ATOM 749 O O . ASP A 1 92 ? 4.051 14.687 10.839 1.00 86.06 92 ASP A O 1
ATOM 753 N N . TYR A 1 93 ? 6.240 15.015 11.073 1.00 84.25 93 TYR A N 1
ATOM 754 C CA . TYR A 1 93 ? 6.525 13.659 11.540 1.00 84.25 93 TYR A CA 1
ATOM 755 C C . TYR A 1 93 ? 6.378 13.539 13.054 1.00 84.25 93 TYR A C 1
ATOM 757 O O . TYR A 1 93 ? 6.892 14.356 13.822 1.00 84.25 93 TYR A O 1
ATOM 765 N N . ILE A 1 94 ? 5.757 12.448 13.499 1.00 82.38 94 ILE A N 1
ATOM 766 C CA . ILE A 1 94 ? 5.770 12.072 14.913 1.00 82.38 94 ILE A CA 1
ATOM 767 C C . ILE A 1 94 ? 7.212 11.712 15.299 1.00 82.38 94 ILE A C 1
ATOM 769 O O . ILE A 1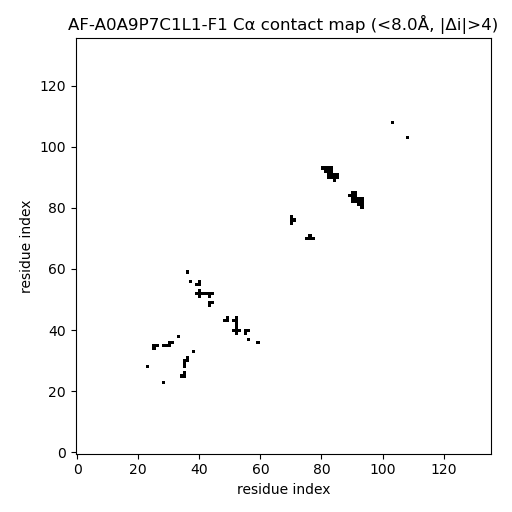 94 ? 7.842 10.874 14.657 1.00 82.38 94 ILE A O 1
ATOM 773 N N . ASN A 1 95 ? 7.736 12.324 16.367 1.00 83.94 95 ASN A N 1
ATOM 774 C CA . ASN A 1 95 ? 9.089 12.080 16.890 1.00 83.94 95 ASN A CA 1
ATOM 775 C C . ASN A 1 95 ? 10.210 12.249 15.844 1.00 83.94 95 ASN A C 1
ATOM 777 O O . ASN A 1 95 ? 11.082 11.387 15.708 1.00 83.94 95 ASN A O 1
ATOM 781 N N . LYS A 1 96 ? 10.201 13.374 15.120 1.00 81.88 96 LYS A N 1
ATOM 782 C CA . LYS A 1 96 ? 11.164 13.725 14.059 1.00 81.88 96 LYS A CA 1
ATOM 783 C C . LYS A 1 96 ? 12.630 13.421 14.395 1.00 81.88 96 LYS A C 1
ATOM 785 O O . LYS A 1 96 ? 13.343 12.866 13.563 1.00 81.88 96 LYS A O 1
ATOM 790 N N . GLU A 1 97 ? 13.074 13.742 15.608 1.00 82.62 97 GLU A N 1
ATOM 791 C CA . GLU A 1 97 ? 14.455 13.505 16.052 1.00 82.62 97 GLU A CA 1
ATOM 792 C C . GLU A 1 97 ? 14.798 12.015 16.129 1.00 82.62 97 GLU A C 1
ATOM 794 O O . GLU A 1 97 ? 15.834 11.583 15.625 1.00 82.62 97 GLU A O 1
ATOM 799 N N . LYS A 1 98 ? 13.886 11.207 16.682 1.00 82.69 98 LYS A N 1
ATOM 800 C CA . LYS A 1 98 ? 14.048 9.753 16.764 1.00 82.69 98 LYS A CA 1
ATOM 801 C C . LYS A 1 98 ? 14.068 9.119 15.373 1.00 82.69 98 LYS A C 1
ATOM 803 O O . LYS A 1 98 ? 14.908 8.265 15.112 1.00 82.69 98 LYS A O 1
ATOM 808 N N . GLY A 1 99 ? 13.173 9.553 14.483 1.00 81.56 99 GLY A N 1
ATOM 809 C CA . GLY A 1 99 ? 13.134 9.069 13.101 1.00 81.56 99 GLY A CA 1
ATOM 810 C C . GLY A 1 99 ? 14.417 9.401 12.333 1.00 81.56 99 GLY A C 1
ATOM 811 O O . GLY A 1 99 ? 14.952 8.545 11.631 1.00 81.56 99 GLY A O 1
ATOM 812 N N . LYS A 1 100 ? 14.955 10.615 12.525 1.00 83.94 100 LYS A N 1
ATOM 813 C CA . LYS A 1 100 ? 16.239 11.031 11.946 1.00 83.94 100 LYS A CA 1
ATOM 814 C C . LYS A 1 100 ? 17.388 10.150 12.438 1.00 83.94 100 LYS A C 1
ATOM 816 O O . LYS A 1 100 ? 18.125 9.635 11.608 1.00 83.94 100 LYS A O 1
ATOM 821 N N . ALA A 1 101 ? 17.495 9.926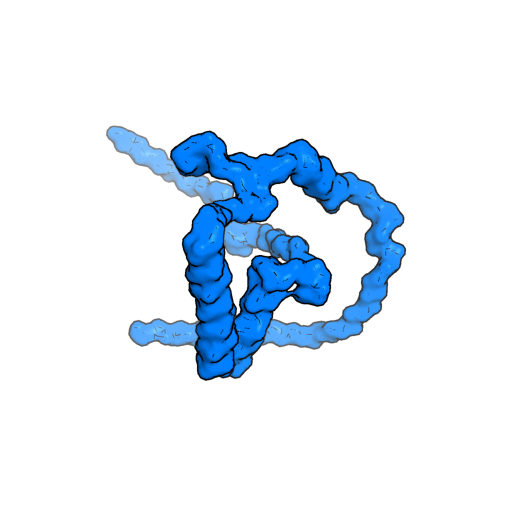 13.748 1.00 85.00 101 ALA A N 1
ATOM 822 C CA . ALA A 1 101 ? 18.544 9.085 14.328 1.00 85.00 101 ALA A CA 1
ATOM 823 C C . ALA A 1 101 ? 18.491 7.639 13.800 1.00 85.00 101 ALA A C 1
ATOM 825 O O . ALA A 1 101 ? 19.504 7.099 13.372 1.00 85.00 101 ALA A O 1
ATOM 826 N N . GLN A 1 102 ? 17.300 7.033 13.733 1.00 82.62 102 GLN A N 1
ATOM 827 C CA . GLN A 1 102 ? 17.128 5.680 13.185 1.00 82.62 102 GLN A CA 1
ATOM 828 C C . GLN A 1 102 ? 17.520 5.582 11.705 1.00 82.62 102 GLN A C 1
ATOM 830 O O . GLN A 1 102 ? 18.082 4.574 11.277 1.00 82.62 102 GLN A O 1
ATOM 835 N N . LEU A 1 103 ? 17.210 6.616 10.917 1.00 81.44 103 LEU A N 1
ATOM 836 C CA . LEU A 1 103 ? 17.594 6.670 9.511 1.00 81.44 103 LEU A CA 1
ATOM 837 C C . LEU A 1 103 ? 19.110 6.830 9.360 1.00 81.44 103 LEU A C 1
ATOM 839 O O . LEU A 1 103 ? 19.709 6.162 8.523 1.00 81.44 103 LEU A O 1
ATOM 843 N N . GLU A 1 104 ? 19.724 7.691 10.171 1.00 84.50 104 GLU A N 1
ATOM 844 C CA . GLU A 1 104 ? 21.172 7.896 10.181 1.00 84.50 104 GLU A CA 1
ATOM 845 C C . GLU A 1 104 ? 21.917 6.617 10.564 1.00 84.50 104 GLU A C 1
ATOM 847 O O . GLU A 1 104 ? 22.839 6.228 9.851 1.00 84.50 104 GLU A O 1
ATOM 852 N N . ASP A 1 105 ? 21.460 5.902 11.590 1.00 84.69 105 ASP A N 1
ATOM 853 C CA . ASP A 1 105 ? 22.007 4.596 11.958 1.00 84.69 105 ASP A CA 1
ATOM 854 C C . ASP A 1 105 ? 21.856 3.586 10.812 1.00 84.69 105 ASP A C 1
ATOM 856 O O . ASP A 1 105 ? 22.803 2.886 10.461 1.00 84.69 105 ASP A O 1
ATOM 860 N N . PHE A 1 106 ? 20.690 3.512 10.168 1.00 78.94 106 PHE A N 1
ATOM 861 C CA . PHE A 1 106 ? 20.478 2.571 9.066 1.00 78.94 106 PHE A CA 1
ATOM 862 C C . PHE A 1 106 ? 21.348 2.875 7.832 1.00 78.94 106 PHE A C 1
ATOM 864 O O . PHE A 1 106 ? 21.833 1.950 7.175 1.00 78.94 106 PHE A O 1
ATOM 871 N N . VAL A 1 107 ? 21.527 4.156 7.496 1.00 82.38 107 VAL A N 1
ATOM 872 C CA . VAL A 1 107 ? 22.233 4.598 6.282 1.00 82.38 107 VAL A CA 1
ATOM 873 C C . VAL A 1 107 ? 23.746 4.675 6.491 1.00 82.38 107 VAL A C 1
ATOM 875 O O . VAL A 1 107 ? 24.497 4.290 5.594 1.00 82.38 107 VAL A O 1
ATOM 878 N N . PHE A 1 108 ? 24.197 5.168 7.646 1.00 84.25 108 PHE A N 1
ATOM 879 C CA . PHE A 1 108 ? 25.597 5.521 7.901 1.00 84.25 108 PHE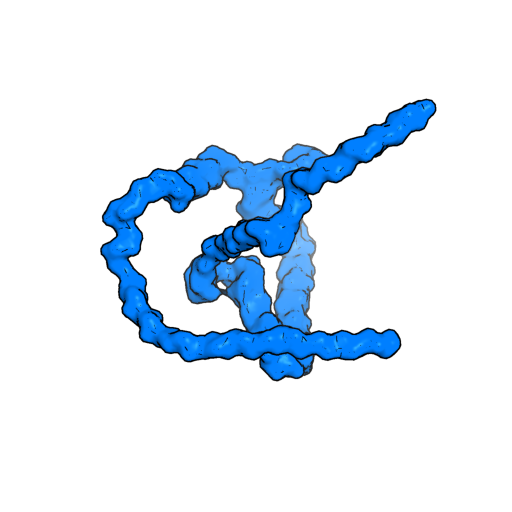 A CA 1
ATOM 880 C C . PHE A 1 108 ? 26.309 4.605 8.901 1.00 84.25 108 PHE A C 1
ATOM 882 O O . PHE A 1 108 ? 27.512 4.782 9.108 1.00 84.25 108 PHE A O 1
ATOM 889 N N . SER A 1 109 ? 25.631 3.621 9.507 1.00 78.62 109 SER A N 1
ATOM 890 C CA . SER A 1 109 ? 26.314 2.688 10.409 1.00 78.62 109 SER A CA 1
ATOM 891 C C . SER A 1 109 ? 27.400 1.898 9.660 1.00 78.62 109 SER A C 1
ATOM 893 O O . SER A 1 109 ? 27.135 1.325 8.593 1.00 78.62 109 SER A O 1
ATOM 895 N N . PRO A 1 110 ? 28.642 1.869 10.182 1.00 64.00 110 PRO A N 1
ATOM 896 C CA . PRO A 1 110 ? 29.743 1.180 9.535 1.00 64.00 110 PRO A CA 1
ATOM 897 C C . PRO A 1 110 ? 29.450 -0.321 9.446 1.00 64.00 110 PRO A C 1
ATOM 899 O O . PRO A 1 110 ? 29.057 -0.968 10.413 1.00 64.00 110 PRO A O 1
ATOM 902 N N . SER A 1 111 ? 29.669 -0.868 8.249 1.00 53.72 111 SER A N 1
ATOM 903 C CA . SER A 1 111 ? 29.432 -2.257 7.834 1.00 53.72 111 SER A CA 1
ATOM 904 C C . SER A 1 111 ? 30.332 -3.291 8.545 1.00 53.72 111 SER A C 1
ATOM 906 O O . SER A 1 111 ? 30.952 -4.128 7.893 1.00 53.72 111 SER A O 1
ATOM 908 N N . ALA A 1 112 ? 30.416 -3.272 9.874 1.00 50.72 112 ALA A N 1
ATOM 909 C CA . ALA A 1 112 ? 31.134 -4.282 10.654 1.00 50.72 112 ALA A CA 1
ATOM 910 C C . ALA A 1 112 ? 30.255 -5.491 11.041 1.00 50.72 112 ALA A C 1
ATOM 912 O O . ALA A 1 112 ? 30.774 -6.482 11.538 1.00 50.72 112 ALA A O 1
ATOM 913 N N . SER A 1 113 ? 28.940 -5.451 10.793 1.00 45.41 113 SER A N 1
ATOM 914 C CA . SER A 1 113 ? 27.997 -6.516 11.187 1.00 45.41 113 SER A CA 1
ATOM 915 C C . SER A 1 113 ? 27.187 -7.129 10.033 1.00 45.41 113 SER A C 1
ATOM 917 O O . SER A 1 113 ? 26.317 -7.961 10.269 1.00 45.41 113 SER A O 1
ATOM 919 N N . LYS A 1 114 ? 27.484 -6.787 8.767 1.00 53.50 114 LYS A N 1
ATOM 920 C CA . LYS A 1 114 ? 26.789 -7.346 7.583 1.00 53.50 114 LYS A CA 1
ATOM 921 C C . LYS A 1 114 ? 27.299 -8.718 7.108 1.00 53.50 114 LYS A C 1
ATOM 923 O O . LYS A 1 114 ? 26.817 -9.222 6.098 1.00 53.50 114 L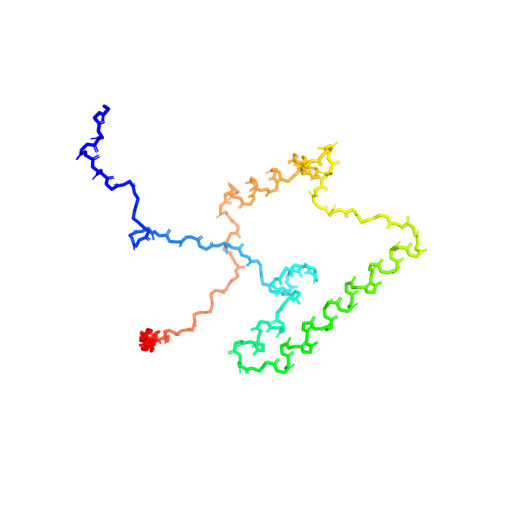YS A O 1
ATOM 928 N N . THR A 1 115 ? 28.214 -9.365 7.829 1.00 40.72 115 THR A N 1
ATOM 929 C CA . THR A 1 115 ? 28.657 -10.741 7.548 1.00 40.72 115 THR A CA 1
ATOM 930 C C . THR A 1 115 ? 28.100 -11.721 8.578 1.00 40.72 115 THR A C 1
ATOM 932 O O . THR A 1 115 ? 28.775 -12.001 9.561 1.00 40.72 115 THR A O 1
ATOM 935 N N . ALA A 1 116 ? 26.881 -12.226 8.354 1.00 39.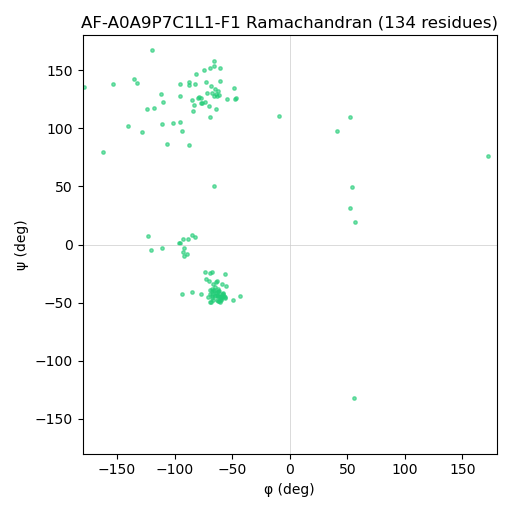84 116 ALA A N 1
ATOM 936 C CA . ALA A 1 116 ? 26.438 -13.582 8.728 1.00 39.84 116 ALA A CA 1
ATOM 937 C C . ALA A 1 116 ? 24.924 -13.756 8.489 1.00 39.84 116 ALA A C 1
ATOM 939 O O . ALA A 1 116 ? 24.137 -13.758 9.427 1.00 39.84 116 ALA A O 1
ATOM 940 N N . ALA A 1 117 ? 24.513 -13.917 7.229 1.00 35.88 117 ALA A N 1
ATOM 941 C CA . ALA A 1 117 ? 23.320 -14.694 6.874 1.00 35.88 117 ALA A CA 1
ATOM 942 C C . ALA A 1 117 ? 23.375 -15.045 5.380 1.00 35.88 117 ALA A C 1
ATOM 944 O O . ALA A 1 117 ? 22.810 -14.367 4.531 1.00 35.88 117 ALA A O 1
ATOM 945 N N . THR A 1 118 ? 24.165 -16.082 5.105 1.00 35.28 118 THR A N 1
ATOM 946 C CA . THR A 1 118 ? 23.987 -17.101 4.063 1.00 35.28 118 THR A CA 1
ATOM 947 C C . THR A 1 118 ? 23.503 -16.644 2.688 1.00 35.28 118 THR A C 1
ATOM 949 O O . THR A 1 118 ? 22.317 -16.580 2.381 1.00 35.28 118 THR A O 1
ATOM 952 N N . VAL A 1 119 ? 24.491 -16.484 1.810 1.00 40.28 119 VAL A N 1
ATOM 953 C CA . VAL A 1 119 ? 24.371 -16.743 0.377 1.00 40.28 119 VAL A CA 1
ATOM 954 C C . VAL A 1 119 ? 23.695 -18.099 0.128 1.00 40.28 119 VAL A C 1
ATOM 956 O O . VAL A 1 119 ? 24.152 -19.140 0.589 1.00 40.28 119 VAL A O 1
ATOM 959 N N . SER A 1 120 ? 22.615 -18.105 -0.642 1.00 31.20 120 SER A N 1
ATOM 960 C CA . SER A 1 120 ? 22.229 -19.263 -1.446 1.00 31.20 120 SER A CA 1
ATOM 961 C C . SER A 1 120 ? 22.013 -18.754 -2.857 1.00 31.20 120 SER A C 1
ATOM 963 O O . SER A 1 120 ? 20.996 -18.154 -3.190 1.00 31.20 120 SER A O 1
ATOM 965 N N . ALA A 1 121 ? 23.061 -18.921 -3.657 1.00 36.50 121 ALA A N 1
ATOM 966 C CA . ALA A 1 121 ? 22.994 -18.774 -5.092 1.00 36.50 121 ALA A CA 1
ATOM 967 C C . ALA A 1 121 ? 22.069 -19.863 -5.650 1.00 36.50 121 ALA A C 1
ATOM 969 O O . ALA A 1 121 ? 22.246 -21.045 -5.363 1.00 36.50 121 ALA A O 1
ATOM 970 N N . THR A 1 122 ? 21.103 -19.479 -6.476 1.00 30.28 122 THR A N 1
ATOM 971 C CA . THR A 1 122 ? 20.493 -20.384 -7.452 1.00 30.28 122 THR A CA 1
ATOM 972 C C . THR A 1 122 ? 20.255 -19.596 -8.736 1.00 30.28 122 THR A C 1
ATOM 974 O O . THR A 1 122 ? 19.370 -18.757 -8.823 1.00 30.28 122 THR A O 1
ATOM 977 N N . THR A 1 123 ? 21.166 -19.851 -9.674 1.00 31.38 123 THR A N 1
ATOM 978 C CA . THR A 1 123 ? 20.954 -20.048 -11.112 1.00 31.38 123 THR A CA 1
ATOM 979 C C . THR A 1 123 ? 20.172 -18.993 -11.9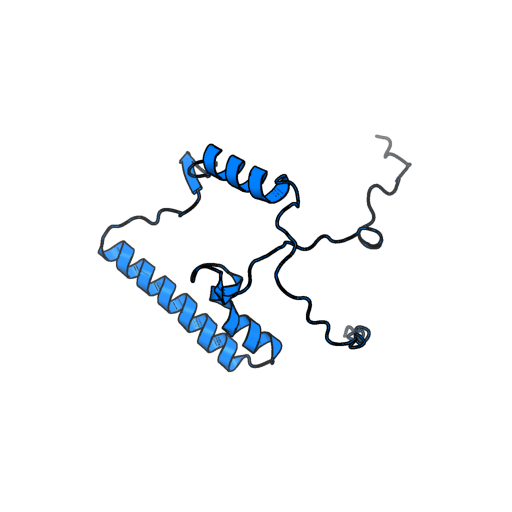02 1.00 31.38 123 THR A C 1
ATOM 981 O O . THR A 1 123 ? 18.953 -18.901 -11.849 1.00 31.38 123 THR A O 1
ATOM 984 N N . THR A 1 124 ? 20.932 -18.290 -12.748 1.00 42.00 124 THR A N 1
ATOM 985 C CA . THR A 1 124 ? 20.593 -17.824 -14.100 1.00 42.00 124 THR A CA 1
ATOM 986 C C . THR A 1 124 ? 19.290 -18.396 -14.670 1.00 42.00 124 THR A C 1
ATOM 988 O O . THR A 1 124 ? 19.246 -19.553 -15.079 1.00 42.00 124 THR A O 1
ATOM 991 N N . ALA A 1 125 ? 18.271 -17.548 -14.801 1.00 34.44 125 ALA A N 1
ATOM 992 C CA . ALA A 1 125 ? 17.193 -17.739 -15.761 1.00 34.44 125 ALA A CA 1
ATOM 993 C C . ALA A 1 125 ? 17.120 -16.490 -16.645 1.00 34.44 125 ALA A C 1
ATOM 995 O O . ALA A 1 125 ? 16.913 -15.371 -16.175 1.00 34.44 125 ALA A O 1
ATOM 996 N N . ASP A 1 126 ? 17.387 -16.727 -17.923 1.00 36.56 126 ASP A N 1
ATOM 997 C CA . ASP A 1 126 ? 17.277 -15.815 -19.050 1.00 36.56 126 ASP A CA 1
ATOM 998 C C . ASP A 1 126 ? 15.935 -15.065 -19.023 1.00 36.56 126 ASP A C 1
ATOM 1000 O O . ASP A 1 126 ? 14.867 -15.670 -18.909 1.00 36.56 126 ASP A O 1
ATOM 1004 N N . ARG A 1 127 ? 15.980 -13.731 -19.076 1.00 36.41 127 ARG A N 1
ATOM 1005 C CA . ARG A 1 127 ? 14.777 -12.893 -19.109 1.00 36.41 127 ARG A CA 1
ATOM 1006 C C . ARG A 1 127 ? 14.310 -12.810 -20.564 1.00 36.41 127 ARG A C 1
ATOM 1008 O O . ARG A 1 127 ? 15.014 -12.185 -21.360 1.00 36.41 127 ARG A O 1
ATOM 1015 N N . PRO A 1 128 ? 13.133 -13.343 -20.937 1.00 40.38 128 PRO A N 1
ATOM 1016 C CA . PRO A 1 128 ? 12.651 -13.186 -22.296 1.00 40.38 128 PRO A CA 1
ATOM 1017 C C . PRO A 1 128 ? 12.376 -11.706 -22.588 1.00 40.38 128 PRO A C 1
ATOM 1019 O O . PRO A 1 128 ? 11.783 -10.965 -21.798 1.00 40.38 128 PRO A O 1
ATOM 1022 N N . LYS A 1 129 ? 12.872 -11.288 -23.752 1.00 40.97 129 LYS A N 1
ATOM 1023 C CA . LYS A 1 129 ? 12.687 -9.982 -24.390 1.00 40.97 129 LYS A CA 1
ATOM 1024 C C . LYS A 1 129 ? 11.197 -9.593 -24.393 1.00 40.97 129 LYS A C 1
ATOM 1026 O O . LYS A 1 129 ? 10.375 -10.432 -24.756 1.00 40.97 129 LYS A O 1
ATOM 1031 N N . PRO A 1 130 ? 10.820 -8.346 -24.048 1.00 41.03 130 PRO A N 1
ATOM 1032 C CA . PRO A 1 130 ? 9.425 -7.933 -24.123 1.00 41.03 130 PRO A CA 1
ATOM 1033 C C . PRO A 1 130 ? 8.959 -7.960 -25.584 1.00 41.03 130 PRO A C 1
ATOM 1035 O O . PRO A 1 130 ? 9.495 -7.246 -26.436 1.00 41.03 130 PRO A O 1
ATOM 1038 N N . SER A 1 131 ? 7.982 -8.824 -25.856 1.00 45.47 131 SER A N 1
ATOM 1039 C CA . SER A 1 131 ? 7.213 -8.851 -27.097 1.00 45.47 131 SER A CA 1
ATOM 1040 C C . SER A 1 131 ? 6.439 -7.539 -27.223 1.00 45.47 131 SER A C 1
ATOM 1042 O O . SER A 1 131 ? 5.766 -7.114 -26.284 1.00 45.47 131 SER A O 1
ATOM 1044 N N . ALA A 1 132 ? 6.580 -6.870 -28.365 1.00 46.28 132 ALA A N 1
ATOM 1045 C CA . ALA A 1 132 ? 5.833 -5.664 -28.676 1.00 46.28 132 ALA A CA 1
ATOM 1046 C C . ALA A 1 132 ? 4.364 -6.033 -28.920 1.00 46.28 132 ALA A C 1
ATOM 1048 O O . ALA A 1 132 ? 4.058 -6.791 -29.839 1.00 46.28 132 ALA A O 1
ATOM 1049 N N . PHE A 1 133 ? 3.458 -5.485 -28.111 1.00 36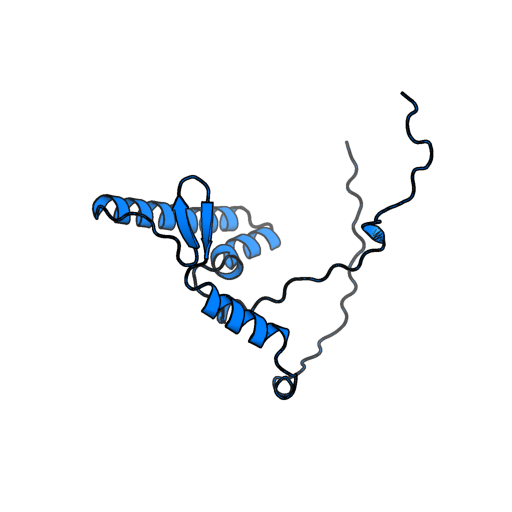.69 133 PHE A N 1
ATOM 1050 C CA . PHE A 1 133 ? 2.032 -5.521 -28.415 1.00 36.69 133 PHE A CA 1
ATOM 1051 C C . PHE A 1 133 ? 1.756 -4.649 -29.654 1.00 36.69 133 PHE A C 1
ATOM 1053 O O . PHE A 1 133 ? 2.220 -3.504 -29.693 1.00 36.69 133 PHE A O 1
ATOM 1060 N N . PRO A 1 134 ? 1.033 -5.154 -30.670 1.00 41.81 134 PRO A N 1
ATOM 1061 C CA . PRO A 1 134 ? 0.618 -4.341 -31.801 1.00 41.81 134 PRO A CA 1
ATOM 1062 C C . PRO A 1 134 ? -0.475 -3.363 -31.358 1.00 41.81 134 PRO A C 1
ATOM 1064 O O . PRO A 1 134 ? -1.454 -3.746 -30.721 1.00 41.81 134 PRO A O 1
ATOM 1067 N N . VAL A 1 135 ? -0.286 -2.091 -31.699 1.00 48.12 135 VAL A N 1
ATOM 1068 C CA . VAL A 1 135 ? -1.318 -1.057 -31.597 1.00 48.12 135 VAL A CA 1
ATOM 1069 C C . VAL A 1 135 ? -2.315 -1.301 -32.731 1.00 48.12 135 VAL A C 1
ATOM 1071 O O . VAL A 1 135 ? -1.901 -1.366 -33.890 1.00 48.12 135 VAL A O 1
ATOM 1074 N N . ALA A 1 136 ? -3.589 -1.480 -32.384 1.00 49.28 136 ALA A N 1
ATOM 1075 C CA . ALA A 1 136 ? -4.714 -1.400 -33.314 1.00 49.28 136 ALA A CA 1
ATOM 1076 C C . ALA A 1 136 ? -5.223 0.044 -33.390 1.00 49.28 136 ALA A C 1
ATOM 1078 O O . ALA A 1 136 ? -5.192 0.723 -32.335 1.00 49.28 136 ALA A O 1
#

Sequence (136 aa):
MAKATNKNLFFDVKSSTIHPKLVNDLDKQEPMESRRLWSKVTSAILEDDMDTATAEKTSIEDKQREDTRKRQSEQREFTPKYFNIVSGDHIDYINKEKGKAQLEDFVFSPSASKTAATVSATTTADRPKPSAFPVA

Mean predicted aligned error: 13.17 Å

pLDDT: mean 80.27, std 21.25, range [30.28, 98.38]

Radius of gyration: 23.31 Å; Cα contacts (8 Å, |Δi|>4): 48; chains: 1; bounding box: 51×58×53 Å

Nearest PDB structures (foldseek):
  4ph7-assembly2_B  TM=8.396E-01  e=3.810E-04  Saccharomyces cerevisiae S288C
  4b2z-assembly1_A  TM=8.433E-01  e=4.074E-04  Saccharomyces cerevisiae
  8p7a-assembly2_B  TM=9.402E-01  e=6.776E-03  Homo sapiens
  3spw-assembly1_A  TM=7.211E-01  e=1.189E-03  Saccharomyces cerevisiae S288C
  4fes-assembly1_A  TM=5.735E-01  e=1.662E-03  Saccharomyces cerevisiae S288C

Solvent-accessible surface area (backbone atoms only — not comparable to full-atom values): 9151 Å² total; per-residue (Å²): 134,88,75,86,86,77,85,74,86,86,80,60,76,88,80,53,85,84,80,78,84,88,73,79,58,62,91,79,46,56,77,84,36,67,67,49,58,41,39,64,31,55,50,23,54,75,69,70,36,61,67,60,19,50,51,49,48,48,53,56,52,50,51,54,52,48,55,47,52,51,31,56,76,69,73,48,81,90,76,65,94,57,45,39,83,76,56,89,94,44,73,46,58,57,60,53,68,60,54,50,51,54,49,46,49,72,74,67,54,77,84,84,74,80,84,84,80,76,90,76,88,78,76,92,73,87,78,81,75,85,77,81,79,81,86,129

Organism: Rhizopus oryzae (NCBI:txid64495)